Protein 3VP9 (pdb70)

Secondary structure (DSSP, 8-state):
--TTTTTTTTHHHHHHHHHHHHHHHHHHHHHHHHHHHHHHHHHHHHHHHHHHHHHHHHHHHHHHHHHHT-/--TTTSHHHHTTTHHHHHHHHHHHHHHHHHHHHHHHHHHHHHHHHHHHHHHHHHHHHHHHHHHHHHHHHHHHHHTT-

CATH classification: 1.20.5.340

InterPro domains:
  IPR001680 WD40 repeat [PF00400] (341-370)
  IPR001680 WD40 repeat [PF00400] (443-471)
  IPR001680 WD40 repeat [PF00400] (476-513)
  IPR001680 WD40 repeat [PF00400] (518-555)
  IPR001680 WD40 repeat [PF00400] (573-604)
  IPR001680 WD40 repeat [PF00400] (620-658)
  IPR001680 WD40 repeat [PF00400] (662-705)
  IPR001680 WD40 repeat [PS50082] (446-480)
  IPR001680 WD40 repeat [PS50082] (481-522)
  IPR001680 WD40 repeat [PS50082] (522-564)
  IPR001680 WD40 repeat [PS50082] (572-613)
  IPR001680 WD40 repeat [PS50082] (626-667)
  IPR001680 WD40 repeat [SM00320] (334-371)
  IPR001680 WD40 repeat [SM00320] (430-471)
  IPR001680 WD40 repeat [SM00320] (474-513)
  IPR001680 WD40 repeat [SM00320] (516-555)
  IPR001680 WD40 repeat [SM00320] (558-604)
  IPR001680 WD40 repeat [SM00320] (619-658)
  IPR001680 WD40 repeat [SM00320] (661-706)
  IPR013890 Transcriptional repressor Tup1, N-terminal [PF08581] (11-88)

Sequence (147 aa):
DAIRQEFLQVSQEANTYRLQNQKDYDFKMNQQLAEMQQIRNTVYERELTHRKMKDAYEEEIKHLKLGLEQELLDAIRQEFLQVSQEANTYRLQNQKDYDFKMNQQLAEMQQIRNTVYERELTHRKMKDAYEEEIKHLKLGLEQRDHQ

Radius of gyration: 31.97 Å; Cα contacts (8 Å, |Δi|>4): 49; chains: 2; bounding box: 88×30×73 Å

GO terms:
  GO:0080025 phosphatidylinositol-3,5-bisphosphate binding (F, IDA)
  GO:0005634 nucleus (C, IDA)
  GO:0003714 transcription corepressor activity (F, IDA)
  GO:0036033 mediator complex binding (F, IDA)
  GO:0042393 histone binding (F, IDA)
  GO:0042826 histone deacetylase binding (F, IDA)
  GO:0003714 transcription corepressor activity (F, IMP)
  GO:0042304 regulation of fatty acid biosynthetic process (P, IMP)
  GO:0045944 positive regulation of transcription by RNA polymerase II (P, IMP)
  GO:2000879 negative regulation of dipeptide transport (P, IMP)
  GO:0006357 regulation of transcription by RNA polymerase II (P, IMP)
  GO:0006974 DNA damage response (P, IMP)
  GO:0000122 negative regulation of transcription by RNA polymerase II (P, IMP)
  GO:0000278 mitotic cell cycle (P, IMP)
  GO:0036033 mediator complex binding (F, IPI)
  GO:0042826 histone deacetylase binding (F, IPI)
  GO:0017053 transcription repressor complex (C, IPI)
  GO:0005515 protein binding (F, IPI)
  GO:0045892 negative regulation of DNA-templated transcription (P, IDA)
  GO:0006972 hyperosmotic response (P, IDA)

Foldseek 3Di:
DCVVPVVVVPVVVVVVCVPVVVVVVVVVVVVVVVVVVVVVVVVVVVVVVVVVVVVVVVVVVVVVVVVVVD/DPVVVVVVVVCCVVVVVVVVVVVVVVVVVVVVVVVVVVVVVVVVVVVVVVVVVVVVVVVVVVVVVVVVVVVVVVVVD

Organism: Saccharomyces cerevisiae (strain ATCC 204508 / S288c) (NCBI:txid559292)

Solvent-accessible surface area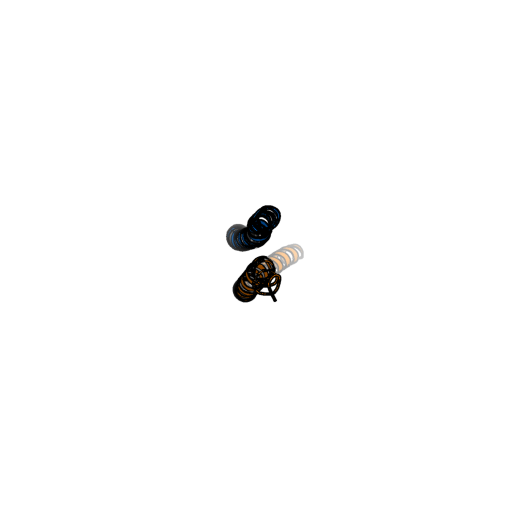: 12149 Å² total; per-residue (Å²): 164,41,95,166,103,92,53,66,120,45,41,94,119,18,83,81,89,102,90,123,27,57,134,76,23,60,128,110,14,92,82,53,81,64,84,18,90,121,75,97,63,71,29,138,111,98,84,124,64,31,153,146,84,79,76,54,35,74,97,59,15,128,110,24,110,96,27,50,130,139,188,121,93,102,59,36,134,126,63,50,81,111,11,68,125,93,23,79,56,52,106,108,118,21,80,156,55,30,75,118,78,43,98,82,19,115,45,72,68,94,119,18,148,84,60,43,143,117,93,24,97,75,34,152,129,73,92,85,62,31,77,65,68,16,94,101,22,93,96,19,44,94,105,110,118,146,177

B-factor: mean 45.77, std 24.9, range [14.38, 98.04]

Structure (mmCIF, N/CA/C/O backbone):
data_3VP9
#
_entry.id   3VP9
#
_cell.length_a   56.102
_cell.length_b   41.461
_cell.length_c   103.889
_cell.angle_alpha   90.00
_cell.angle_beta   95.35
_cell.angle_gamma   90.00
#
_symmetry.space_group_name_H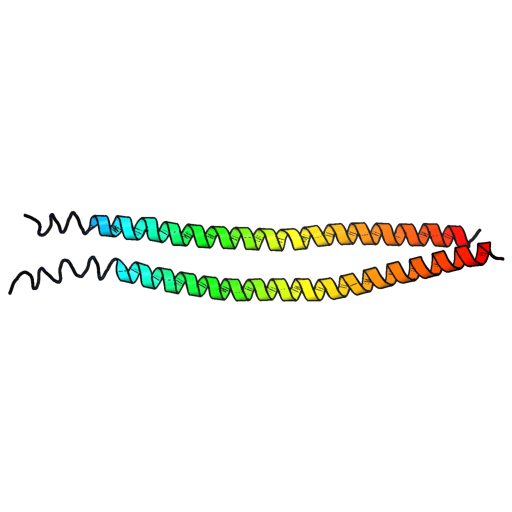-M   'C 1 2 1'
#
loop_
_entity.id
_entity.type
_entity.pdb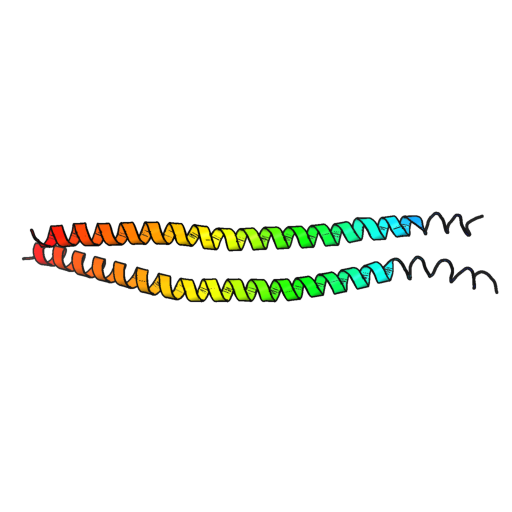x_description
1 polymer 'General transcriptional corepressor TUP1'
2 non-polymer '1,4-DIETHYLENE DIOXIDE'
3 water water
#
loop_
_atom_site.group_PDB
_atom_site.id
_atom_site.type_symbol
_atom_site.label_atom_id
_atom_site.label_alt_id
_atom_site.label_comp_id
_atom_site.label_asym_id
_atom_site.label_entity_id
_atom_site.label_seq_id
_atom_site.pdbx_PDB_ins_code
_atom_site.Cartn_x
_atom_site.Cartn_y
_atom_site.Cartn_z
_atom_site.occupancy
_atom_site.B_iso_or_equiv
_atom_site.auth_seq_id
_atom_site.auth_comp_id
_atom_site.auth_asym_id
_atom_site.auth_atom_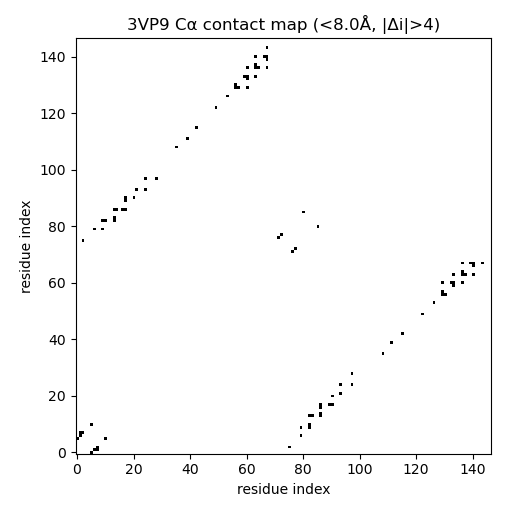id
_atom_site.pdbx_PDB_model_num
ATOM 1 N N . ASP A 1 17 ? -28.626 47.547 53.755 1.00 91.24 17 ASP A N 1
ATOM 2 C CA . ASP A 1 17 ? -27.265 48.047 53.952 1.00 92.72 17 ASP A CA 1
ATOM 3 C C . ASP A 1 17 ? -26.199 46.993 53.645 1.00 94.43 17 ASP A C 1
ATOM 4 O O . ASP A 1 17 ? -25.386 46.639 54.498 1.00 96.15 17 ASP A O 1
ATOM 9 N N . ALA A 1 18 ? -26.219 46.515 52.405 1.00 94.40 18 ALA A N 1
ATOM 10 C CA . ALA A 1 18 ? -25.273 45.535 51.881 1.00 92.39 18 ALA A CA 1
ATOM 11 C C . ALA A 1 18 ? -25.817 45.126 50.530 1.00 93.01 18 ALA A C 1
ATOM 12 O O . ALA A 1 18 ? -25.205 44.355 49.788 1.00 91.52 18 ALA A O 1
ATOM 14 N N . ILE A 1 19 ? -26.983 45.679 50.223 1.00 93.16 19 ILE A N 1
ATOM 15 C CA . ILE A 1 19 ? -27.787 45.250 49.087 1.00 93.15 19 ILE A CA 1
ATOM 16 C C . ILE A 1 19 ? -27.639 46.137 47.843 1.00 93.24 19 ILE A C 1
ATOM 17 O O . ILE A 1 19 ? -28.094 45.776 46.761 1.00 91.79 19 ILE A O 1
ATOM 22 N N . ARG A 1 20 ? -27.018 47.302 48.006 1.00 94.08 20 ARG A N 1
ATOM 23 C CA . ARG A 1 20 ? -26.456 48.053 46.883 1.00 94.57 20 ARG A CA 1
ATOM 24 C C . ARG A 1 20 ? -25.085 48.465 47.386 1.00 94.16 20 ARG A C 1
ATOM 25 O O . ARG A 1 20 ? -24.396 49.298 46.787 1.00 94.54 20 ARG A O 1
ATOM 33 N N . GLN A 1 21 ? -24.706 47.840 48.501 1.00 92.90 21 GLN A N 1
ATOM 34 C CA . GLN A 1 21 ? -23.507 48.177 49.258 1.00 93.09 21 GLN A CA 1
ATOM 35 C C . GLN A 1 21 ? -22.486 47.042 49.214 1.00 91.73 21 GLN A C 1
ATOM 36 O O . GLN A 1 21 ? -21.283 47.287 49.120 1.00 91.34 21 GLN A O 1
ATOM 42 N N . GLU A 1 22 ? -22.956 45.801 49.329 1.00 91.17 22 GLU A N 1
ATOM 43 C CA . GLU A 1 22 ? -22.127 44.657 48.959 1.00 89.26 22 GLU A CA 1
ATOM 44 C C . GLU A 1 22 ? -22.525 44.290 47.543 1.00 88.80 22 GLU A C 1
ATOM 45 O O . GLU A 1 22 ? -21.944 43.402 46.919 1.00 88.01 22 GLU A O 1
ATOM 51 N N . PHE A 1 23 ? -23.548 44.986 47.059 1.00 88.42 23 PHE A N 1
ATOM 52 C CA . PHE A 1 23 ? -23.815 45.078 45.638 1.00 88.72 23 PHE A CA 1
ATOM 53 C C . PHE A 1 23 ? -23.038 46.297 45.156 1.00 90.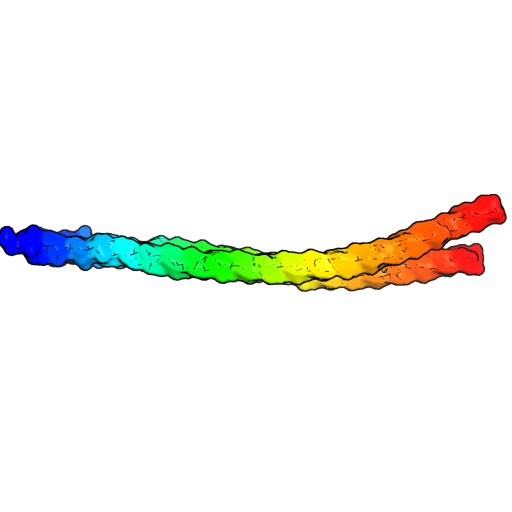56 23 PHE A C 1
ATOM 54 O O . PHE A 1 23 ? -23.200 46.757 44.024 1.00 91.65 23 PHE A O 1
ATOM 62 N N . LEU A 1 24 ? -22.211 46.829 46.052 1.00 90.60 24 LEU A N 1
ATOM 63 C CA . LEU A 1 24 ? -21.203 47.815 45.699 1.00 91.29 24 LEU A CA 1
ATOM 64 C C . LEU A 1 24 ? -19.857 47.104 45.754 1.00 90.27 24 LEU A C 1
ATOM 65 O O . LEU A 1 24 ? -19.060 47.183 44.820 1.00 90.84 24 LEU A O 1
ATOM 70 N N . GLN A 1 25 ? -19.624 46.380 46.846 1.00 90.01 25 GLN A N 1
ATOM 71 C CA . GLN A 1 25 ? -18.409 45.593 46.999 1.00 87.99 25 GLN A CA 1
ATOM 72 C C . GLN A 1 25 ? -18.518 44.280 46.221 1.00 88.56 25 GLN A C 1
ATOM 73 O O . GLN A 1 25 ? -18.093 43.225 46.693 1.00 88.35 25 GLN A O 1
ATOM 79 N N . VAL A 1 26 ? -19.089 44.363 45.021 1.00 87.77 26 VAL A N 1
ATOM 80 C CA . VAL A 1 26 ? -19.219 43.218 44.125 1.00 86.08 26 VAL A CA 1
ATOM 81 C C . VAL A 1 26 ? -19.442 43.689 42.688 1.00 83.34 26 VAL A C 1
ATOM 82 O O . VAL A 1 26 ? -19.050 43.016 41.736 1.00 82.95 26 VAL A O 1
ATOM 86 N N . SER A 1 27 ? -20.070 44.854 42.547 1.00 85.14 27 SER A N 1
ATOM 87 C CA . SER A 1 27 ? -20.321 45.456 41.242 1.00 84.37 27 SER A CA 1
ATOM 88 C C . SER A 1 27 ? -19.055 46.116 40.725 1.00 85.24 27 SER A C 1
ATOM 89 O O . SER A 1 27 ? -18.994 46.575 39.582 1.00 83.64 27 SER A O 1
ATOM 92 N N . GLN A 1 28 ? -18.042 46.162 41.581 1.00 84.93 28 GLN A N 1
ATOM 93 C CA . GLN A 1 28 ? -16.800 46.842 41.254 1.00 85.62 28 GLN A CA 1
ATOM 94 C C . GLN A 1 28 ? -15.621 45.875 41.257 1.00 83.85 28 GLN A C 1
ATOM 95 O O . GLN A 1 28 ? -14.676 46.040 40.479 1.00 83.01 28 GLN A O 1
ATOM 101 N N . GLU A 1 29 ? -15.666 44.863 42.120 1.00 81.66 29 GLU A N 1
ATOM 102 C CA . GLU A 1 29 ? -14.765 43.735 41.944 1.00 82.54 29 GLU A CA 1
ATOM 103 C C . GLU A 1 29 ? -15.116 43.189 40.574 1.00 81.73 29 GLU A C 1
ATOM 104 O O . GLU A 1 29 ? -14.297 42.570 39.898 1.00 78.34 29 GLU A O 1
ATOM 110 N N . ALA A 1 30 ? -16.363 43.440 40.185 1.00 80.60 30 ALA A N 1
ATOM 111 C CA . ALA A 1 30 ? -16.877 43.066 38.880 1.00 79.04 30 ALA A CA 1
ATOM 112 C C . ALA A 1 30 ? -16.062 43.708 37.758 1.00 79.31 30 ALA A C 1
ATOM 113 O O . ALA A 1 30 ? -15.361 43.019 37.021 1.00 75.00 30 ALA A O 1
ATOM 115 N N . ASN A 1 31 ? -16.151 45.028 37.628 1.00 77.83 31 ASN A N 1
ATOM 116 C CA . ASN A 1 31 ? -15.439 45.719 36.556 1.00 78.74 31 ASN A CA 1
ATOM 117 C C . ASN A 1 31 ? -13.918 45.692 36.685 1.00 78.75 31 ASN A C 1
ATOM 118 O O . ASN A 1 31 ? -13.208 45.870 35.694 1.00 78.17 31 ASN A O 1
ATOM 123 N N . THR A 1 32 ? -13.414 45.488 37.898 1.00 77.60 32 THR A N 1
ATOM 124 C CA . THR A 1 32 ? -11.975 45.341 38.089 1.00 77.54 32 THR A CA 1
ATOM 125 C C . THR A 1 32 ? -11.538 44.023 37.462 1.00 77.11 32 THR A C 1
ATOM 126 O O . THR A 1 32 ? -10.390 43.862 37.046 1.00 76.67 32 THR A O 1
ATOM 130 N N . TYR A 1 33 ? -12.479 43.089 37.387 1.00 76.41 33 TYR A N 1
ATOM 131 C CA . TYR A 1 33 ? -12.251 41.803 36.746 1.00 75.22 33 TYR A CA 1
ATOM 132 C C . TYR A 1 33 ? -12.379 41.930 35.229 1.00 74.94 33 TYR A C 1
ATOM 133 O O . TYR A 1 33 ? -11.596 41.339 34.485 1.00 72.04 33 TYR A O 1
ATOM 142 N N . ARG A 1 34 ? -13.361 42.705 34.770 1.00 74.42 34 ARG A N 1
ATOM 143 C CA . ARG A 1 34 ? -13.527 42.946 33.337 1.00 73.96 34 ARG A CA 1
ATOM 144 C C . ARG A 1 34 ? -12.370 43.787 32.808 1.00 74.54 34 ARG A C 1
ATOM 145 O O . ARG A 1 34 ? -12.325 44.131 31.627 1.00 72.98 34 ARG A O 1
ATOM 153 N N . LEU A 1 35 ? -11.436 44.112 33.695 1.00 74.03 35 LEU A N 1
ATOM 154 C CA . LEU A 1 35 ? -10.331 44.995 33.357 1.00 72.72 35 LEU A CA 1
ATOM 155 C C . LEU A 1 35 ? -9.010 44.251 33.227 1.00 71.93 35 LEU A C 1
ATOM 156 O O . LEU A 1 35 ? -8.392 44.257 32.163 1.00 67.53 35 LEU A O 1
ATOM 161 N N . GLN A 1 36 ? -8.573 43.616 34.310 1.00 69.39 36 GLN A N 1
ATOM 162 C CA . GLN A 1 36 ? -7.294 42.913 34.293 1.00 73.00 36 GLN A CA 1
ATOM 163 C C . GLN A 1 36 ? -7.388 41.638 33.458 1.00 70.03 36 GLN A C 1
ATOM 164 O O . GLN A 1 36 ? -6.373 41.027 33.125 1.00 66.27 36 GLN A O 1
ATOM 170 N N . ASN A 1 37 ? -8.615 41.247 33.120 1.00 67.56 37 ASN A N 1
ATOM 171 C CA . ASN A 1 37 ? -8.845 40.123 32.219 1.00 67.91 37 ASN A CA 1
ATOM 172 C C . ASN A 1 37 ? -8.735 40.559 30.760 1.00 64.74 37 ASN A C 1
ATOM 173 O O . ASN A 1 37 ? -8.236 39.819 29.910 1.00 61.70 37 ASN A O 1
ATOM 178 N N . GLN A 1 38 ? -9.220 41.764 30.482 1.00 63.75 38 GLN A N 1
ATOM 179 C CA . GLN A 1 38 ? -9.076 42.375 29.167 1.00 65.80 38 GLN A CA 1
ATOM 180 C C . GLN A 1 38 ? -7.605 42.678 28.889 1.00 64.14 38 GLN A C 1
ATOM 181 O O . GLN A 1 38 ? -7.130 42.526 27.761 1.00 57.95 38 GLN A O 1
ATOM 187 N N . LYS A 1 39 ? -6.886 43.104 29.924 1.00 63.50 39 LYS A N 1
ATOM 188 C CA . LYS A 1 39 ? -5.458 43.359 29.804 1.00 61.72 39 LYS A CA 1
ATOM 189 C C . LYS A 1 39 ? -4.726 42.081 29.436 1.00 60.60 39 LYS A C 1
ATOM 190 O O . LYS A 1 39 ? -3.803 42.094 28.620 1.00 54.89 39 LYS A O 1
ATOM 196 N N . ASP A 1 40 ? -5.142 40.980 30.050 1.00 60.57 40 ASP A N 1
ATOM 197 C CA . ASP A 1 40 ? -4.599 39.674 29.719 1.00 60.57 40 ASP A CA 1
ATOM 198 C C . ASP A 1 40 ? -4.783 39.422 28.231 1.00 56.34 40 ASP A C 1
ATOM 199 O O . ASP A 1 40 ? -3.844 39.037 27.538 1.00 52.80 40 ASP A O 1
ATOM 204 N N . TYR A 1 41 ? -6.000 39.650 27.749 1.00 55.43 41 TYR A N 1
ATOM 205 C CA . TYR A 1 41 ? -6.320 39.463 26.339 1.00 55.77 41 TYR A CA 1
ATOM 206 C C . TYR A 1 41 ? -5.410 40.320 25.465 1.00 52.70 41 TYR A C 1
ATOM 207 O O . TYR A 1 41 ? -4.729 39.811 24.569 1.00 50.97 41 TYR A O 1
ATOM 216 N N . ASP A 1 42 ? -5.402 41.620 25.735 1.00 51.58 42 ASP A N 1
ATOM 217 C CA . ASP A 1 42 ? -4.599 42.562 24.965 1.00 52.44 42 ASP A CA 1
ATOM 218 C C . ASP A 1 42 ? -3.122 42.190 24.967 1.00 54.83 42 ASP A C 1
ATOM 219 O O . ASP A 1 42 ? -2.457 42.258 23.933 1.00 48.59 42 ASP A O 1
ATOM 224 N N . PHE A 1 43 ? -2.609 41.807 26.131 1.00 50.83 43 PHE A N 1
ATOM 225 C CA . PHE A 1 43 ? -1.201 41.463 26.257 1.00 53.71 43 PHE A CA 1
ATOM 226 C C . PHE A 1 43 ? -0.866 40.289 25.344 1.00 49.66 43 PHE A C 1
ATOM 227 O O . PHE A 1 43 ? 0.027 40.376 24.501 1.00 46.44 43 PHE A O 1
ATOM 235 N N . LYS A 1 44 ? -1.592 39.192 25.527 1.00 48.32 44 LYS A N 1
ATOM 236 C CA . LYS A 1 44 ? -1.413 37.990 24.721 1.00 48.78 44 LYS A CA 1
ATOM 237 C C . LYS A 1 44 ? -1.484 38.289 23.228 1.00 45.42 44 LYS A C 1
ATOM 238 O O . LYS A 1 44 ? -0.666 37.801 22.440 1.00 39.36 44 LYS A O 1
ATOM 244 N N . MET A 1 45 ? -2.480 39.081 22.845 1.00 40.78 45 MET A N 1
ATOM 245 C CA . MET A 1 45 ? -2.698 39.423 21.446 1.00 46.54 45 MET A CA 1
ATOM 246 C C . MET A 1 45 ? -1.550 40.241 20.877 1.00 40.95 45 MET A C 1
ATOM 247 O O . MET A 1 45 ? -1.036 39.933 19.801 1.00 35.57 45 MET A O 1
ATOM 252 N N . ASN A 1 46 ? -1.159 41.288 21.596 1.00 39.47 46 ASN A N 1
ATOM 253 C CA . ASN A 1 46 ? -0.084 42.160 21.138 1.00 42.30 46 ASN A CA 1
ATOM 254 C C . ASN A 1 46 ? 1.236 41.424 21.044 1.00 37.51 46 ASN A C 1
ATOM 255 O O . ASN A 1 46 ? 2.025 41.651 20.124 1.00 34.16 46 ASN A O 1
ATOM 260 N N . GLN A 1 47 ? 1.472 40.533 22.000 1.00 38.27 47 GLN A N 1
ATOM 261 C CA . GLN A 1 47 ? 2.689 39.741 22.018 1.00 40.74 47 GLN A CA 1
ATOM 262 C C . GLN A 1 47 ? 2.788 38.909 20.747 1.00 41.23 47 GLN A C 1
ATOM 263 O O . GLN A 1 47 ? 3.793 38.964 20.027 1.00 35.51 47 GLN A O 1
ATOM 269 N N . GLN A 1 48 ? 1.730 38.154 20.466 1.00 33.47 48 GLN A N 1
ATOM 270 C CA . GLN A 1 48 ? 1.695 37.283 19.295 1.00 39.26 48 GLN A CA 1
ATOM 271 C C . GLN A 1 48 ? 1.811 38.055 17.988 1.00 29.79 48 GLN A C 1
ATOM 272 O O . GLN A 1 48 ? 2.443 37.584 17.046 1.00 32.18 48 GLN A O 1
ATOM 278 N N . LEU A 1 49 ? 1.180 39.222 17.930 1.00 26.52 49 LEU A N 1
ATOM 279 C CA . LEU A 1 49 ? 1.204 40.035 16.720 1.00 27.61 49 LEU A CA 1
ATOM 280 C C . LEU A 1 49 ? 2.615 40.522 16.468 1.00 31.54 49 LEU A C 1
ATOM 281 O O . LEU A 1 49 ? 3.107 40.467 15.343 1.00 25.90 49 LEU A O 1
ATOM 286 N N . ALA A 1 50 ? 3.260 41.014 17.521 1.00 30.60 50 ALA A N 1
ATOM 287 C CA . ALA A 1 50 ? 4.629 41.508 17.395 1.00 29.69 50 ALA A CA 1
ATOM 288 C C . ALA A 1 50 ? 5.560 40.366 16.993 1.00 29.36 50 ALA A C 1
ATOM 289 O O . ALA A 1 50 ? 6.451 40.537 16.165 1.00 26.55 50 ALA A O 1
ATOM 291 N N . GLU A 1 51 ? 5.350 39.197 17.584 1.00 27.83 51 GLU A N 1
ATOM 292 C CA . GLU A 1 51 ? 6.188 38.057 17.267 1.00 28.84 51 GLU A CA 1
ATOM 293 C C . GLU A 1 51 ? 6.006 37.668 15.810 1.00 30.31 51 GLU A C 1
ATOM 294 O O . GLU A 1 51 ? 6.976 37.365 15.125 1.00 25.95 51 GLU A O 1
ATOM 300 N N . MET A 1 52 ? 4.767 37.675 15.331 1.00 24.68 52 MET A N 1
ATOM 301 C CA . MET A 1 52 ? 4.534 37.364 13.931 1.00 26.27 52 MET A CA 1
ATOM 302 C C . MET A 1 52 ? 5.219 38.379 13.008 1.00 18.18 52 MET A C 1
ATOM 303 O O . MET A 1 52 ? 5.789 38.004 11.991 1.00 19.20 52 MET A O 1
ATOM 308 N N . GLN A 1 53 ? 5.141 39.662 13.340 1.00 18.99 53 GLN A N 1
ATOM 309 C CA . GLN A 1 53 ? 5.780 40.670 12.497 1.00 20.75 53 GLN A CA 1
ATOM 310 C C . GLN A 1 53 ? 7.287 40.458 12.460 1.00 22.03 53 GLN A C 1
ATOM 311 O O . GLN A 1 53 ? 7.904 40.578 11.408 1.00 16.48 53 GLN A O 1
ATOM 317 N N . GLN A 1 54 ? 7.875 40.151 13.613 1.00 21.18 54 GLN A N 1
ATOM 318 C CA . GLN A 1 54 ? 9.312 39.866 13.666 1.00 26.63 54 GLN A CA 1
ATOM 319 C C . GLN A 1 54 ? 9.680 38.711 12.733 1.00 24.41 54 GLN A C 1
ATOM 320 O O . GLN A 1 54 ? 10.668 38.782 12.022 1.00 22.76 54 GLN A O 1
ATOM 326 N N . ILE A 1 55 ? 8.882 37.640 12.727 1.00 21.05 55 ILE A N 1
ATOM 327 C CA . ILE A 1 55 ? 9.174 36.511 11.849 1.00 25.96 55 ILE A CA 1
ATOM 328 C C . ILE A 1 55 ? 9.156 36.931 10.377 1.00 20.62 55 ILE A C 1
ATOM 329 O O . ILE A 1 55 ? 10.052 36.566 9.597 1.00 18.60 55 ILE A O 1
ATOM 334 N N . ARG A 1 56 ? 8.149 37.711 9.998 1.00 18.05 56 ARG A N 1
ATOM 335 C CA . ARG A 1 56 ? 8.045 38.180 8.624 1.00 17.50 56 ARG A CA 1
ATOM 336 C C . ARG A 1 56 ? 9.239 39.085 8.272 1.00 17.89 56 ARG A C 1
ATOM 337 O O . ARG A 1 56 ? 9.797 39.006 7.162 1.00 17.96 56 ARG A O 1
ATOM 345 N N . ASN A 1 57 ? 9.610 39.963 9.198 1.00 18.23 57 ASN A N 1
ATOM 346 C CA . ASN A 1 57 ? 10.763 40.842 8.998 1.00 19.49 57 ASN A CA 1
ATOM 347 C C . ASN A 1 57 ? 12.032 40.051 8.661 1.00 20.12 57 ASN A C 1
ATOM 348 O O . ASN A 1 57 ? 12.812 40.437 7.800 1.00 16.75 57 ASN A O 1
ATOM 353 N N . THR A 1 58 ? 12.225 38.956 9.375 1.00 16.90 58 THR A N 1
ATOM 354 C CA . THR A 1 58 ? 13.389 38.082 9.176 1.00 18.91 58 THR A CA 1
ATOM 355 C C . THR A 1 58 ? 13.379 37.464 7.783 1.00 20.07 58 THR A C 1
ATOM 356 O O . THR A 1 58 ? 14.415 37.310 7.165 1.00 18.94 58 THR A O 1
ATOM 360 N N . VAL A 1 59 ? 12.200 37.153 7.267 1.00 18.48 59 VAL A N 1
ATOM 361 C CA . VAL A 1 59 ? 12.105 36.650 5.903 1.00 18.91 59 VAL A CA 1
ATOM 362 C C . VAL A 1 59 ? 12.635 37.673 4.891 1.00 17.98 59 VAL A C 1
ATOM 363 O O . VAL A 1 59 ? 13.439 37.326 4.031 1.00 18.43 59 VAL A O 1
ATOM 367 N N . TYR A 1 60 ? 12.214 38.932 4.996 1.00 19.38 60 TYR A N 1
ATOM 368 C CA . TYR A 1 60 ? 12.753 39.981 4.126 1.00 16.01 60 TYR A CA 1
ATOM 369 C C . TYR A 1 60 ? 14.256 40.160 4.254 1.00 17.94 60 TYR A C 1
ATOM 370 O O . TYR A 1 60 ? 14.972 40.331 3.256 1.00 18.53 60 TYR A O 1
ATOM 379 N N . GLU A 1 61 ? 14.733 40.152 5.491 1.00 16.58 61 GLU A N 1
ATOM 380 C CA . GLU A 1 61 ? 16.159 40.338 5.751 1.00 16.82 61 GLU A CA 1
ATOM 381 C C . GLU A 1 61 ? 16.941 39.206 5.119 1.00 19.53 61 GLU A C 1
ATOM 382 O O . GLU A 1 61 ? 17.972 39.412 4.484 1.00 16.00 61 GLU A O 1
ATOM 388 N N . ARG A 1 62 ? 16.396 38.007 5.242 1.00 15.52 62 ARG A N 1
ATOM 389 C CA . ARG A 1 62 ? 17.054 36.839 4.732 1.00 17.01 62 ARG A CA 1
ATOM 390 C C . ARG A 1 62 ? 17.143 36.911 3.216 1.00 18.43 62 ARG A C 1
ATOM 391 O O . ARG A 1 62 ? 18.129 36.482 2.630 1.00 16.67 62 ARG A O 1
ATOM 399 N N . GLU A 1 63 ? 16.154 37.512 2.572 1.00 18.05 63 GLU A N 1
ATOM 400 C CA . GLU A 1 63 ? 16.239 37.673 1.115 1.00 16.49 63 GLU A CA 1
ATOM 401 C C . GLU A 1 63 ? 17.405 38.574 0.691 1.00 19.69 63 GLU A C 1
ATOM 402 O O . GLU A 1 63 ? 18.039 38.315 -0.335 1.00 18.41 63 GLU A O 1
ATOM 408 N N . LEU A 1 64 ? 17.674 39.622 1.463 1.00 16.73 64 LEU A N 1
ATOM 409 C CA . LEU A 1 64 ? 18.812 40.502 1.166 1.00 18.30 64 LEU A CA 1
ATOM 410 C C . LEU A 1 64 ? 20.113 39.730 1.301 1.00 19.37 64 LEU A C 1
ATOM 411 O O . LEU A 1 64 ? 20.954 39.756 0.404 1.00 19.76 64 LEU A O 1
ATOM 416 N N . THR A 1 65 ? 20.279 39.048 2.423 1.00 16.66 65 THR A N 1
ATOM 417 C CA . THR A 1 65 ? 21.420 38.138 2.589 1.00 14.40 65 THR A CA 1
ATOM 418 C C . THR A 1 65 ? 21.630 37.200 1.393 1.00 20.59 65 THR A C 1
ATOM 419 O O . THR A 1 65 ? 22.763 36.963 0.944 1.00 17.89 65 THR A O 1
ATOM 423 N N . HIS A 1 66 ? 20.550 36.617 0.892 1.00 15.28 66 HIS A N 1
ATOM 424 C CA . HIS A 1 66 ? 20.674 35.689 -0.225 1.00 16.49 66 HIS A CA 1
ATOM 425 C C . HIS A 1 66 ? 21.121 36.405 -1.483 1.00 19.63 66 HIS A C 1
ATOM 426 O O . HIS A 1 66 ? 21.836 35.841 -2.306 1.00 18.19 66 HIS A O 1
ATOM 433 N N . ARG A 1 67 ? 20.709 37.657 -1.629 1.00 16.45 67 ARG A N 1
ATOM 434 C CA . ARG A 1 67 ? 21.163 38.457 -2.758 1.00 18.79 67 ARG A CA 1
ATOM 435 C C . ARG A 1 67 ? 22.655 38.707 -2.649 1.00 19.71 67 ARG A C 1
ATOM 436 O O . ARG A 1 67 ? 23.372 38.643 -3.637 1.00 21.24 67 ARG A O 1
ATOM 444 N N . LYS A 1 68 ? 23.113 39.000 -1.436 1.00 16.08 68 LYS A N 1
ATOM 445 C CA . LYS A 1 68 ? 24.530 39.224 -1.201 1.00 19.33 68 LYS A CA 1
ATOM 446 C C . LYS A 1 68 ? 25.306 37.954 -1.519 1.00 19.03 68 LYS A C 1
ATOM 447 O O . LYS A 1 68 ? 26.364 38.033 -2.107 1.00 18.21 68 LYS A O 1
ATOM 453 N N . MET A 1 69 ? 24.762 36.794 -1.148 1.00 20.06 69 MET A N 1
ATOM 454 C CA . MET A 1 69 ? 25.380 35.511 -1.465 1.00 20.45 69 MET A CA 1
ATOM 455 C C . MET A 1 69 ? 25.497 35.312 -2.969 1.00 19.73 69 MET A C 1
ATOM 456 O O . MET A 1 69 ? 26.522 34.882 -3.465 1.00 19.09 69 MET A O 1
ATOM 461 N N . LYS A 1 70 ? 24.414 35.584 -3.684 1.00 20.89 70 LYS A N 1
ATOM 462 C CA . LYS A 1 70 ? 24.386 35.399 -5.126 1.00 18.77 70 LYS A CA 1
ATOM 463 C C . LYS A 1 70 ? 25.494 36.207 -5.791 1.00 18.24 70 LYS A C 1
ATOM 464 O O . LYS A 1 70 ? 26.244 35.689 -6.637 1.00 21.06 70 LYS A O 1
ATOM 470 N N . ASP A 1 71 ? 25.622 37.468 -5.379 1.00 20.33 71 ASP A N 1
ATOM 471 C CA . ASP A 1 71 ? 26.670 38.351 -5.870 1.00 21.61 71 ASP A CA 1
ATOM 472 C C . ASP A 1 71 ? 28.027 37.693 -5.678 1.00 20.03 71 ASP A C 1
ATOM 473 O O . ASP A 1 71 ? 28.832 37.631 -6.600 1.00 18.81 71 ASP A O 1
ATOM 478 N N . ALA A 1 72 ? 28.268 37.195 -4.469 1.00 17.70 72 ALA A N 1
ATOM 479 C CA . ALA A 1 72 ? 29.566 36.608 -4.134 1.00 17.34 72 ALA A CA 1
ATOM 480 C C . ALA A 1 72 ? 29.847 35.344 -4.940 1.00 19.04 72 ALA A C 1
ATOM 481 O O . ALA A 1 72 ? 30.977 35.107 -5.388 1.00 20.06 72 ALA A O 1
ATOM 483 N N . TYR A 1 73 ? 28.814 34.530 -5.142 1.00 15.99 73 TYR A N 1
ATOM 484 C CA . TYR A 1 73 ? 28.977 33.286 -5.883 1.00 17.82 73 TYR A CA 1
ATOM 485 C C . TYR A 1 73 ? 29.332 33.621 -7.316 1.00 19.71 73 TYR A C 1
ATOM 486 O O . TYR A 1 73 ? 30.156 32.949 -7.926 1.00 18.01 73 TYR A O 1
ATOM 495 N N . GLU A 1 74 ? 28.671 34.632 -7.866 1.00 16.35 74 GLU A N 1
ATOM 496 C CA . GLU A 1 74 ? 28.947 35.053 -9.237 1.00 17.77 74 GLU A CA 1
ATOM 497 C C . GLU A 1 74 ? 30.368 35.616 -9.371 1.00 21.23 74 GLU A C 1
ATOM 498 O O . GLU A 1 74 ? 31.057 35.344 -10.352 1.00 21.06 74 GLU A O 1
ATOM 504 N N . GLU A 1 75 ? 30.802 36.394 -8.388 1.00 16.97 75 GLU A N 1
ATOM 505 C CA . GLU A 1 75 ? 32.189 36.878 -8.375 1.00 17.25 75 GLU A CA 1
ATOM 506 C C . GLU A 1 75 ? 33.170 35.713 -8.342 1.00 20.24 75 GLU A C 1
ATOM 507 O O . GLU A 1 75 ? 34.140 35.688 -9.103 1.00 21.41 75 GLU A O 1
ATOM 513 N N . GLU A 1 76 ? 32.928 34.758 -7.455 1.00 17.72 76 GLU A N 1
ATOM 514 C CA . GLU A 1 76 ? 33.796 33.586 -7.315 1.00 19.24 76 GLU A CA 1
ATOM 515 C C . GLU A 1 76 ? 33.928 32.784 -8.617 1.00 22.88 76 GLU A C 1
ATOM 516 O O . GLU A 1 76 ? 35.033 32.384 -9.006 1.00 17.97 76 GLU A O 1
ATOM 522 N N . ILE A 1 77 ? 32.811 32.535 -9.293 1.00 18.55 77 ILE A N 1
ATOM 523 C CA . ILE A 1 77 ? 32.872 31.808 -10.558 1.00 20.07 77 ILE A CA 1
ATOM 524 C C . ILE A 1 77 ? 33.762 32.586 -11.560 1.00 21.21 77 ILE A C 1
ATOM 525 O O . ILE A 1 77 ? 34.623 32.011 -12.233 1.00 21.02 77 ILE A O 1
ATOM 530 N N . LYS A 1 78 ? 33.576 33.896 -11.630 1.00 21.90 78 LYS A N 1
ATOM 531 C CA . LYS A 1 78 ? 34.448 34.730 -12.471 1.00 23.02 78 LYS A CA 1
ATOM 532 C C . LYS A 1 78 ? 35.943 34.606 -12.171 1.00 23.92 78 LYS A C 1
ATOM 533 O O . LYS A 1 78 ? 36.750 34.508 -13.095 1.00 26.46 78 LYS A O 1
ATOM 539 N N . HIS A 1 79 ? 36.314 34.610 -10.892 1.00 21.70 79 HIS A N 1
ATOM 540 C CA . HIS A 1 79 ? 37.724 34.468 -10.501 1.00 21.07 79 HIS A CA 1
ATOM 541 C C . HIS A 1 79 ? 38.266 33.104 -10.884 1.00 23.91 79 HIS A C 1
ATOM 542 O O . HIS A 1 79 ? 39.397 32.993 -11.311 1.00 23.20 79 HIS A O 1
ATOM 549 N N . LEU A 1 80 ? 37.459 32.058 -10.710 1.00 20.35 80 LEU A N 1
ATOM 550 C CA . LEU A 1 80 ? 37.917 30.711 -10.998 1.00 21.48 80 LEU A CA 1
ATOM 551 C C . LEU A 1 80 ? 38.059 30.489 -12.503 1.00 22.78 80 LEU A C 1
ATOM 552 O O . LEU A 1 80 ? 39.025 29.858 -12.959 1.00 23.75 80 LEU A O 1
ATOM 557 N N . LYS A 1 81 ? 37.106 31.017 -13.266 1.00 22.65 81 LYS A N 1
ATOM 558 C CA . LYS A 1 81 ? 37.179 30.928 -14.716 1.00 25.49 81 LYS A CA 1
ATOM 559 C C . LYS A 1 81 ? 38.466 31.591 -15.198 1.00 30.69 81 LYS A C 1
ATOM 560 O O . LYS A 1 81 ? 39.147 31.064 -16.071 1.00 28.82 81 LYS A O 1
ATOM 566 N N . LEU A 1 82 ? 38.776 32.757 -14.638 1.00 26.42 82 LEU A N 1
ATOM 567 C CA . LEU A 1 82 ? 40.023 33.454 -14.967 1.00 26.06 82 LEU A CA 1
ATOM 568 C C . LEU A 1 82 ? 41.220 32.561 -14.718 1.00 34.60 82 LEU A C 1
ATOM 569 O O . LEU A 1 82 ? 42.100 32.426 -15.574 1.00 31.74 82 LEU A O 1
ATOM 574 N N . GLY A 1 83 ? 41.251 31.959 -13.534 1.00 29.09 83 GLY A N 1
ATOM 575 C CA . GLY A 1 83 ? 42.297 31.026 -13.173 1.00 30.44 83 GLY A CA 1
ATOM 576 C C . GLY A 1 83 ? 42.489 29.943 -14.213 1.00 36.28 83 GLY A C 1
ATOM 577 O O . GLY A 1 83 ? 43.620 29.555 -14.509 1.00 31.91 83 GLY A O 1
ATOM 578 N N . LEU A 1 84 ? 41.391 29.449 -14.774 1.00 30.24 84 LEU A N 1
ATOM 579 C CA . LEU A 1 84 ? 41.474 28.380 -15.763 1.00 25.96 84 LEU A CA 1
ATOM 580 C C . LEU A 1 84 ? 41.963 28.880 -17.126 1.00 39.27 84 LEU A C 1
ATOM 581 O O . LEU A 1 84 ? 42.548 28.120 -17.904 1.00 40.65 84 LEU A O 1
ATOM 586 N N . GLU A 1 85 ? 41.724 30.154 -17.414 1.00 34.49 85 GLU A N 1
ATOM 587 C CA . GLU A 1 85 ? 42.213 30.750 -18.652 1.00 38.79 85 GLU A CA 1
ATOM 588 C C . GLU A 1 85 ? 43.731 30.945 -18.634 1.00 41.48 85 GLU A C 1
ATOM 589 O O . GLU A 1 85 ? 44.296 31.450 -19.601 1.00 39.76 85 GLU A O 1
ATOM 595 N N . GLN A 1 86 ? 44.386 30.556 -17.543 1.00 43.71 86 GLN A N 1
ATOM 596 C CA . GLN A 1 86 ? 45.828 30.743 -17.416 1.00 43.40 86 GLN A CA 1
ATOM 597 C C . GLN A 1 86 ? 46.404 29.947 -16.261 1.00 48.23 86 GLN A C 1
ATOM 598 O O . GLN A 1 86 ? 47.427 30.335 -15.693 1.00 51.67 86 GLN A O 1
ATOM 604 N N . GLU B 1 14 ? -38.363 34.837 49.731 1.00 88.25 14 GLU B N 1
ATOM 605 C CA . GLU B 1 14 ? -39.234 35.542 48.800 1.00 87.03 14 GLU B CA 1
ATOM 606 C C . GLU B 1 14 ? -38.519 36.740 48.177 1.00 90.45 14 GLU B C 1
ATOM 607 O O . GLU B 1 14 ? -38.869 37.183 47.081 1.00 90.61 14 GLU B O 1
ATOM 613 N N . LEU B 1 15 ? -37.509 37.258 48.876 1.00 90.45 15 LEU B N 1
ATOM 614 C CA . LEU B 1 15 ? -36.872 38.521 48.491 1.00 87.88 15 LEU B CA 1
ATOM 615 C C . LEU B 1 15 ? -35.413 38.431 48.062 1.00 90.28 15 LEU B C 1
ATOM 616 O O . LEU B 1 15 ? -35.051 38.965 47.015 1.00 91.58 15 LEU B O 1
ATOM 621 N N . LEU B 1 16 ? -34.565 37.809 48.879 1.00 90.50 16 LEU B N 1
ATOM 622 C CA . LEU B 1 16 ? -33.202 37.504 48.440 1.00 89.22 16 LEU B CA 1
ATOM 623 C C . LEU B 1 16 ? -33.370 36.453 47.370 1.00 90.02 16 LEU B C 1
ATOM 624 O O . LEU B 1 16 ? -32.739 35.389 47.399 1.00 91.12 16 LEU B O 1
ATOM 629 N N . ASP B 1 17 ? -34.228 36.779 46.414 1.00 89.83 17 ASP B N 1
ATOM 630 C CA . ASP B 1 17 ? -34.832 35.813 45.524 1.00 91.79 17 ASP B CA 1
ATOM 631 C C . ASP B 1 17 ? -35.429 36.663 44.428 1.00 91.51 17 ASP B C 1
ATOM 632 O O . ASP B 1 17 ? -36.136 36.193 43.528 1.00 93.92 17 ASP B O 1
ATOM 637 N N . ALA B 1 18 ? -35.187 37.954 44.585 1.00 88.54 18 ALA B N 1
ATOM 638 C CA . ALA B 1 18 ? -35.175 38.905 43.502 1.00 89.49 18 ALA B CA 1
ATOM 639 C C . ALA B 1 18 ? -33.797 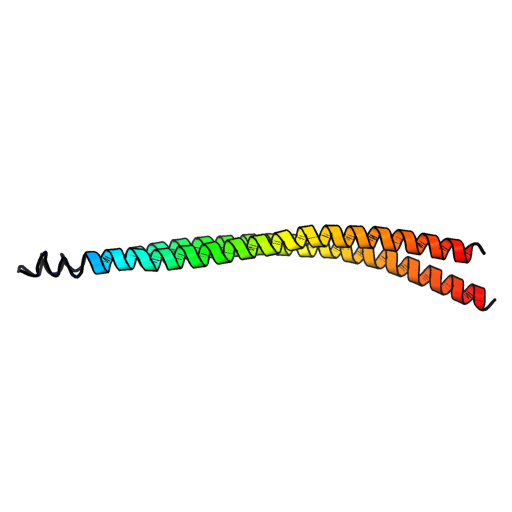39.494 43.700 1.00 89.40 18 ALA B C 1
ATOM 640 O O . ALA B 1 18 ? -33.136 39.934 42.760 1.00 87.04 18 ALA B O 1
ATOM 642 N N . ILE B 1 19 ? -33.369 39.456 44.960 1.00 87.96 19 ILE B N 1
ATOM 643 C CA . ILE B 1 19 ? -32.088 39.996 45.395 1.00 89.34 19 ILE B CA 1
ATOM 644 C C . ILE B 1 19 ? -30.928 39.017 45.203 1.00 88.52 19 ILE B C 1
ATOM 645 O O . ILE B 1 19 ? -29.803 39.438 44.956 1.00 85.76 19 ILE B O 1
ATOM 650 N N . ARG B 1 20 ? -31.184 37.718 45.328 1.00 88.13 20 ARG B N 1
ATOM 651 C CA . ARG B 1 20 ? -30.142 36.730 45.057 1.00 87.20 20 ARG B CA 1
ATOM 652 C C . ARG B 1 20 ? -29.830 36.792 43.577 1.00 87.34 20 ARG B C 1
ATOM 653 O O . ARG B 1 20 ? -28.672 36.721 43.162 1.00 85.27 20 ARG B O 1
ATOM 661 N N . GLN B 1 21 ? -30.888 36.925 42.786 1.00 87.38 21 GLN B N 1
ATOM 662 C CA . GLN B 1 21 ? -30.743 37.112 41.352 1.00 87.90 21 GLN B CA 1
ATOM 663 C C . GLN B 1 21 ? -30.611 38.604 41.033 1.00 89.27 21 GLN B C 1
ATOM 664 O O . GLN B 1 21 ? -31.009 39.070 39.961 1.00 92.13 21 GLN B O 1
ATOM 670 N N . GLU B 1 22 ? -30.075 39.349 41.998 1.00 88.39 22 GLU B N 1
ATOM 671 C CA . GLU B 1 22 ? -29.460 40.639 41.737 1.00 86.51 22 GLU B CA 1
ATOM 672 C C . GLU B 1 22 ? -27.981 40.317 41.616 1.00 85.63 22 GLU B C 1
ATOM 673 O O . GLU B 1 22 ? -27.365 40.493 40.567 1.00 86.77 22 GLU B O 1
ATOM 679 N N . PHE B 1 23 ? -27.440 39.803 42.714 1.00 83.17 23 PHE B N 1
ATOM 680 C CA . PHE B 1 23 ? -26.046 39.414 42.831 1.00 85.16 23 PHE B CA 1
ATOM 681 C C . PHE B 1 23 ? -25.620 38.385 41.791 1.00 86.39 23 PHE B C 1
ATOM 682 O O . PHE B 1 23 ? -24.452 38.336 41.405 1.00 83.89 23 PHE B O 1
ATOM 690 N N . LEU B 1 24 ? -26.550 37.553 41.336 1.00 85.31 24 LEU B N 1
ATOM 691 C CA . LEU B 1 24 ? -26.191 36.582 40.301 1.00 84.58 24 LEU B CA 1
ATOM 692 C C . LEU B 1 24 ? -26.496 37.057 38.883 1.00 84.63 24 LEU B C 1
ATOM 693 O O . LEU B 1 24 ? -26.743 36.258 37.979 1.00 87.88 24 LEU B O 1
ATOM 698 N N . GLN B 1 25 ? -26.502 38.376 38.716 1.00 83.74 25 GLN B N 1
ATOM 699 C CA . GLN B 1 25 ? -26.149 38.990 37.444 1.00 84.12 25 GLN B CA 1
ATOM 700 C C . GLN B 1 25 ? -25.117 40.075 37.699 1.00 84.93 25 GLN B C 1
ATOM 701 O O . GLN B 1 25 ? -25.272 41.219 37.256 1.00 86.55 25 GLN B O 1
ATOM 707 N N . VAL B 1 26 ? -24.103 39.725 38.480 1.00 84.49 26 VAL B N 1
ATOM 708 C CA . VAL B 1 26 ? -22.838 40.423 38.443 1.00 85.68 26 VAL B CA 1
ATOM 709 C C . VAL B 1 26 ? -21.829 39.343 38.107 1.00 82.64 26 VAL B C 1
ATOM 710 O O . VAL B 1 26 ? -21.017 39.492 37.202 1.00 82.07 26 VAL B O 1
ATOM 714 N N . SER B 1 27 ? -21.923 38.228 38.825 1.00 81.24 27 SER B N 1
ATOM 715 C CA . SER B 1 27 ? -21.034 37.091 38.612 1.00 82.59 27 SER B CA 1
ATOM 716 C C . SER B 1 27 ? -21.465 36.228 37.430 1.00 82.39 27 SER B C 1
ATOM 717 O O . SER B 1 27 ? -20.644 35.528 36.839 1.00 83.43 27 SER B O 1
ATOM 720 N N . GLN B 1 28 ? -22.750 36.271 37.089 1.00 82.00 28 GLN B N 1
ATOM 721 C CA . GLN B 1 28 ? -23.217 35.635 35.863 1.00 82.22 28 GLN B CA 1
ATOM 722 C C . GLN B 1 28 ? -23.103 36.676 34.757 1.00 84.69 28 GLN B C 1
ATOM 723 O O . GLN B 1 28 ? -23.637 36.512 33.659 1.00 84.17 28 GLN B O 1
ATOM 729 N N . GLU B 1 29 ? -22.386 37.752 35.074 1.00 83.78 29 GLU B N 1
ATOM 730 C CA . GLU B 1 29 ? -22.108 38.824 34.133 1.00 81.67 29 GLU B CA 1
ATOM 731 C C . GLU B 1 29 ? -20.598 38.897 33.921 1.00 79.83 29 GLU B C 1
ATOM 732 O O . GLU B 1 29 ? -20.123 39.027 32.796 1.00 78.36 29 GLU B O 1
ATOM 738 N N . ALA B 1 30 ? -19.847 38.802 35.013 1.00 77.92 30 ALA B N 1
ATOM 739 C CA . ALA B 1 30 ? -18.392 38.831 34.950 1.00 75.56 30 ALA B CA 1
ATOM 740 C C . ALA B 1 30 ? -17.879 37.616 34.188 1.00 75.73 30 ALA B C 1
ATOM 741 O O . ALA B 1 30 ? -16.844 37.674 33.523 1.00 74.99 30 ALA B O 1
ATOM 743 N N . ASN B 1 31 ? -18.622 36.518 34.285 1.00 76.30 31 ASN B N 1
ATOM 744 C CA . ASN B 1 31 ? -18.185 35.236 33.749 1.00 74.65 31 ASN B CA 1
ATOM 745 C C . ASN B 1 31 ? -18.361 35.090 32.241 1.00 73.39 31 ASN B C 1
ATOM 746 O O . ASN B 1 31 ? -17.661 34.299 31.604 1.00 71.51 31 ASN B O 1
ATOM 751 N N . THR B 1 32 ? -19.299 35.838 31.669 1.00 71.45 32 THR B N 1
ATOM 752 C CA . THR B 1 32 ? -19.555 35.735 30.237 1.00 71.12 32 THR B CA 1
ATOM 753 C C . THR B 1 32 ? -18.722 36.737 29.447 1.00 70.16 32 THR B C 1
ATOM 754 O O . THR B 1 32 ? -18.595 36.622 28.229 1.00 64.60 32 THR B O 1
ATOM 758 N N . TYR B 1 33 ? -18.166 37.729 30.136 1.00 69.29 33 TYR B N 1
ATOM 759 C CA . TYR B 1 33 ? -17.181 38.599 29.515 1.00 69.71 33 TYR B CA 1
ATOM 760 C C . TYR B 1 33 ? -15.945 37.743 29.305 1.00 66.46 33 TYR B C 1
ATOM 761 O O . TYR B 1 33 ? -15.233 37.879 28.309 1.00 62.34 33 TYR B O 1
ATOM 770 N N . ARG B 1 34 ? -15.711 36.850 30.262 1.00 66.29 34 ARG B N 1
ATOM 771 C CA . ARG B 1 34 ? -14.627 35.887 30.188 1.00 67.62 34 ARG B CA 1
ATOM 772 C C . ARG B 1 34 ? -14.799 35.002 28.961 1.00 66.16 34 ARG B C 1
ATOM 773 O O . ARG B 1 34 ? -13.927 34.946 28.093 1.00 62.32 34 ARG B O 1
ATOM 781 N N . LEU B 1 35 ? -15.935 34.315 28.897 1.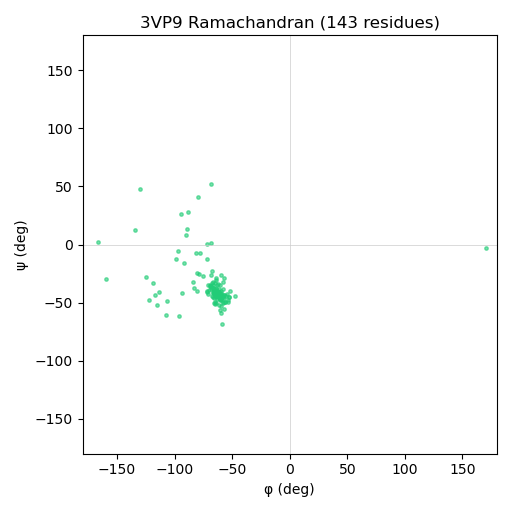00 60.60 35 LEU B N 1
ATOM 782 C CA . LEU B 1 35 ? -16.233 33.410 27.791 1.00 60.80 35 LEU B CA 1
ATOM 783 C C . LEU B 1 35 ? -16.211 34.092 26.421 1.00 60.46 35 LEU B C 1
ATOM 784 O O . LEU B 1 35 ? -15.751 33.506 25.444 1.00 59.14 35 LEU B O 1
ATOM 789 N N . GLN B 1 36 ? -16.709 35.322 26.342 1.00 59.86 36 GLN B N 1
ATOM 790 C CA . GLN B 1 36 ? -16.705 36.042 25.071 1.00 60.75 36 GLN B CA 1
ATOM 791 C C . GLN B 1 36 ? -15.294 36.461 24.677 1.00 58.33 36 GLN B C 1
ATOM 792 O O . GLN B 1 36 ? -14.952 36.490 23.496 1.00 51.60 36 GLN B O 1
ATOM 798 N N . ASN B 1 37 ? -14.483 36.794 25.673 1.00 56.74 37 ASN B N 1
ATOM 799 C CA . ASN B 1 37 ? -13.087 37.125 25.437 1.00 55.06 37 ASN B CA 1
ATOM 800 C C . ASN B 1 37 ? -12.290 35.889 25.029 1.00 51.46 37 ASN B C 1
ATOM 801 O O . ASN B 1 37 ? -11.423 35.955 24.160 1.00 40.27 37 ASN B O 1
ATOM 806 N N . GLN B 1 38 ? -12.591 34.761 25.662 1.00 48.93 38 GLN B N 1
ATOM 807 C CA . GLN B 1 38 ? -11.912 33.507 25.350 1.00 51.65 38 GLN B CA 1
ATOM 808 C C . GLN B 1 38 ? -12.293 33.007 23.961 1.00 50.94 38 GLN B C 1
ATOM 809 O O . GLN B 1 38 ? -11.455 32.475 23.233 1.00 45.33 38 GLN B O 1
ATOM 815 N N . LYS B 1 39 ? -13.559 33.178 23.594 1.00 46.32 39 LYS B N 1
ATOM 816 C CA . LYS B 1 39 ? -14.011 32.759 22.275 1.00 52.31 39 LYS B CA 1
ATOM 817 C C . LYS B 1 39 ? -13.444 33.680 21.200 1.00 45.17 39 LYS B C 1
ATOM 818 O O . LYS B 1 39 ? -13.008 33.220 20.147 1.00 46.00 39 LYS B O 1
ATOM 824 N N . ASP B 1 40 ? -13.455 34.981 21.472 1.00 45.63 40 ASP B N 1
ATOM 825 C CA . ASP B 1 40 ? -12.850 35.960 20.570 1.00 46.34 40 ASP B CA 1
ATOM 826 C C . ASP B 1 40 ? -11.344 35.732 20.417 1.00 42.82 40 ASP B C 1
ATOM 827 O O . ASP B 1 40 ? -10.802 35.847 19.319 1.00 38.93 40 ASP B O 1
ATOM 832 N N . TYR B 1 41 ? -10.677 35.416 21.522 1.00 40.35 41 TYR B N 1
ATOM 833 C CA . TYR B 1 41 ? -9.246 35.132 21.501 1.00 42.92 41 TYR B CA 1
ATOM 834 C C . TYR B 1 41 ? -8.948 33.869 20.713 1.00 40.77 41 TYR B C 1
ATOM 835 O O . TYR B 1 41 ? -8.084 33.864 19.843 1.00 41.46 41 TYR B O 1
ATOM 844 N N . ASP B 1 42 ? -9.657 32.790 21.021 1.00 43.22 42 ASP B N 1
ATOM 845 C CA . ASP B 1 42 ? -9.412 31.533 20.324 1.00 46.11 42 ASP B CA 1
ATOM 846 C C . ASP B 1 42 ? -9.739 31.648 18.838 1.00 43.31 42 ASP B C 1
ATOM 847 O O . ASP B 1 42 ? -9.144 30.954 18.013 1.00 38.68 42 ASP B O 1
ATOM 852 N N . PHE B 1 43 ? -10.681 32.524 18.498 1.00 35.39 43 PHE B N 1
ATOM 853 C CA . PHE B 1 43 ? -10.965 32.803 17.099 1.00 38.80 43 PHE B CA 1
ATOM 854 C C . PHE B 1 43 ? -9.741 33.451 16.457 1.00 35.53 43 PHE B C 1
ATOM 855 O O . PHE B 1 43 ? -9.265 33.022 15.403 1.00 35.14 43 PHE B O 1
ATOM 863 N N . LYS B 1 44 ? -9.235 34.497 17.099 1.00 31.25 44 LYS B N 1
ATOM 864 C CA . LYS B 1 44 ? -8.042 35.166 16.599 1.00 35.09 44 LYS B CA 1
ATOM 865 C C . LYS B 1 44 ? -6.829 34.236 16.582 1.00 35.69 44 LYS B C 1
ATOM 866 O O . LYS B 1 44 ? -5.978 34.346 15.703 1.00 32.47 44 LYS B O 1
ATOM 872 N N . MET B 1 45 ? -6.741 33.320 17.541 1.00 32.62 45 MET B N 1
ATOM 873 C CA . MET B 1 45 ? -5.635 32.360 17.543 1.00 37.57 45 MET B CA 1
ATOM 874 C C . MET B 1 45 ? -5.738 31.415 16.357 1.00 34.99 45 MET B C 1
ATOM 875 O O . MET B 1 45 ? -4.731 31.022 15.764 1.00 35.51 45 MET B O 1
ATOM 880 N N . ASN B 1 46 ? -6.964 31.041 16.022 1.00 38.46 46 ASN B N 1
ATOM 881 C CA . ASN B 1 46 ? -7.205 30.182 14.877 1.00 40.65 46 ASN B CA 1
ATOM 882 C C . ASN B 1 46 ? -6.764 30.897 13.617 1.00 31.09 46 ASN B C 1
ATOM 883 O O . ASN B 1 46 ? -6.079 30.321 12.774 1.00 29.93 46 ASN B O 1
ATOM 888 N N . GLN B 1 47 ? -7.165 32.162 13.504 1.00 27.01 47 GLN B N 1
ATOM 889 C CA . GLN B 1 47 ? -6.743 33.011 12.395 1.00 27.47 47 GLN B CA 1
ATOM 890 C C . GLN B 1 47 ? -5.229 33.112 12.374 1.00 29.96 47 GLN B C 1
ATOM 891 O O . GLN B 1 47 ? -4.610 33.028 11.309 1.00 24.55 47 GLN B O 1
ATOM 897 N N . GLN B 1 48 ? -4.637 33.296 13.551 1.00 28.87 48 GLN B N 1
ATOM 898 C CA . GLN B 1 48 ? -3.180 33.403 13.663 1.00 33.44 48 GLN B CA 1
ATOM 899 C C . GLN B 1 48 ? -2.515 32.139 13.136 1.00 29.49 48 GLN B C 1
ATOM 900 O O . GLN B 1 48 ? -1.490 32.206 12.437 1.00 29.01 48 GLN B O 1
ATOM 906 N N . LEU B 1 49 ? -3.093 30.988 13.471 1.00 28.54 49 LEU B N 1
ATOM 907 C CA . LEU B 1 49 ? -2.547 29.709 13.028 1.00 31.28 49 LEU B CA 1
ATOM 908 C C . LEU B 1 49 ? -2.503 29.674 11.511 1.00 27.55 49 LEU B C 1
ATOM 909 O O . LEU B 1 49 ? -1.503 29.260 10.919 1.00 27.42 49 LEU B O 1
ATOM 914 N N . ALA B 1 50 ? -3.594 30.110 10.887 1.00 22.49 50 ALA B N 1
ATOM 915 C CA . ALA B 1 50 ? -3.706 30.106 9.433 1.00 26.22 50 ALA B CA 1
ATOM 916 C C . ALA B 1 50 ? -2.684 31.055 8.796 1.00 23.42 50 ALA B C 1
ATOM 917 O O . ALA B 1 50 ? -2.059 30.722 7.779 1.00 21.88 50 ALA B O 1
ATOM 919 N N . GLU B 1 51 ? -2.529 32.238 9.390 1.00 21.47 51 GLU B N 1
ATOM 920 C CA . GLU B 1 51 ? -1.543 33.200 8.902 1.00 17.03 51 GLU B CA 1
ATOM 921 C C . GLU B 1 51 ? -0.137 32.601 8.984 1.00 23.81 51 GLU B C 1
ATOM 922 O O . GLU B 1 51 ? 0.640 32.695 8.035 1.00 20.13 51 GLU B O 1
ATOM 928 N N . MET B 1 52 ? 0.177 31.967 10.108 1.00 20.11 52 MET B N 1
ATOM 929 C CA . MET B 1 52 ? 1.468 31.300 10.262 1.00 25.16 52 MET B CA 1
ATOM 930 C C . MET B 1 52 ? 1.664 30.184 9.226 1.00 24.49 52 MET B C 1
ATOM 931 O O . MET B 1 52 ? 2.779 29.950 8.774 1.00 21.24 52 MET B O 1
ATOM 936 N N . GLN B 1 53 ? 0.594 29.480 8.859 1.00 23.42 53 GLN B N 1
ATOM 937 C CA . GLN B 1 53 ? 0.707 28.413 7.849 1.00 24.83 53 GLN B CA 1
ATOM 938 C C . GLN B 1 53 ? 1.007 29.010 6.478 1.00 24.14 53 GLN B C 1
ATOM 939 O O . GLN B 1 53 ? 1.766 28.437 5.683 1.00 20.85 53 GLN B O 1
ATOM 945 N N . GLN B 1 54 ? 0.415 30.169 6.214 1.00 20.76 54 GLN B N 1
ATOM 946 C CA . GLN B 1 54 ? 0.699 30.938 5.002 1.00 22.41 54 GLN B CA 1
ATOM 947 C C . GLN B 1 54 ? 2.162 31.352 4.924 1.00 23.09 54 GLN B C 1
ATOM 948 O O . GLN B 1 54 ? 2.792 31.235 3.879 1.00 23.51 54 GLN B O 1
ATOM 954 N N . ILE B 1 55 ? 2.685 31.857 6.031 1.00 22.10 55 ILE B N 1
ATOM 955 C CA . ILE B 1 55 ? 4.074 32.265 6.105 1.00 20.78 55 ILE B CA 1
ATOM 956 C C . ILE B 1 55 ? 4.994 31.064 5.893 1.00 21.49 55 ILE B C 1
ATOM 957 O O . ILE B 1 55 ? 5.945 31.151 5.142 1.00 22.40 55 ILE B O 1
ATOM 962 N N . ARG B 1 56 ? 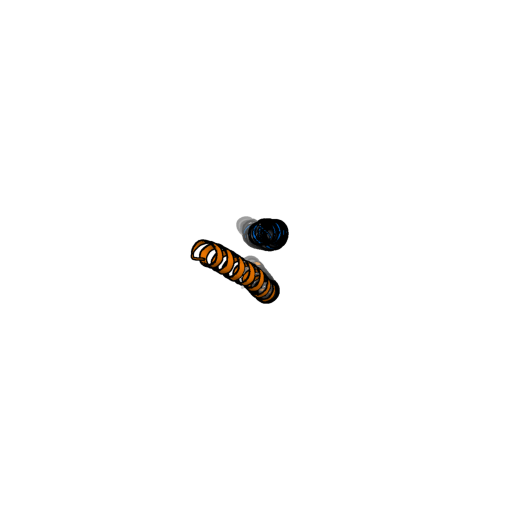4.682 29.954 6.553 1.00 17.95 56 ARG B N 1
ATOM 963 C CA . ARG B 1 56 ? 5.443 28.711 6.416 1.00 24.26 56 ARG B CA 1
ATOM 964 C C . ARG B 1 56 ? 5.480 28.248 4.962 1.00 22.34 56 ARG B C 1
ATOM 965 O O . ARG B 1 56 ? 6.535 27.912 4.437 1.00 19.36 56 ARG B O 1
ATOM 973 N N . ASN B 1 57 ? 4.316 28.186 4.323 1.00 21.13 57 ASN B N 1
ATOM 974 C CA . ASN B 1 57 ? 4.265 27.812 2.917 1.00 23.56 57 ASN B CA 1
ATOM 975 C C . ASN B 1 57 ? 5.174 28.677 2.033 1.00 24.65 57 ASN B C 1
ATOM 976 O O . ASN B 1 57 ? 5.928 28.150 1.219 1.00 22.88 57 ASN B O 1
ATOM 981 N N . THR B 1 58 ? 5.110 29.995 2.201 1.00 21.01 58 THR B N 1
ATOM 982 C CA . THR B 1 58 ? 5.944 30.919 1.438 1.00 22.03 58 THR B CA 1
ATOM 983 C C . THR B 1 58 ? 7.424 30.674 1.700 1.00 23.86 58 THR B C 1
ATOM 984 O O . THR B 1 58 ? 8.227 30.641 0.771 1.00 20.37 58 THR B O 1
ATOM 988 N N . VAL B 1 59 ? 7.785 30.508 2.965 1.00 21.00 59 VAL B N 1
ATOM 989 C CA . VAL B 1 59 ? 9.172 30.246 3.322 1.00 20.25 59 VAL B CA 1
ATOM 990 C C . VAL B 1 59 ? 9.668 28.957 2.666 1.00 19.25 59 VAL B C 1
ATOM 991 O O . VAL B 1 59 ? 10.755 28.921 2.075 1.00 18.30 59 VAL B O 1
ATOM 995 N N . TYR B 1 60 ? 8.872 27.894 2.743 1.00 17.28 60 TYR B N 1
ATOM 996 C CA . TYR B 1 60 ? 9.304 26.647 2.138 1.00 16.31 60 TYR B CA 1
ATOM 997 C C . TYR B 1 60 ? 9.415 26.715 0.616 1.00 17.42 60 TYR B C 1
ATOM 998 O O . TYR B 1 60 ? 10.345 26.135 0.042 1.00 18.55 60 TYR B O 1
ATOM 1007 N N . GLU B 1 61 ? 8.490 27.408 -0.039 1.00 16.31 61 GLU B N 1
ATOM 1008 C CA . GLU B 1 61 ? 8.556 27.541 -1.495 1.00 18.17 61 GLU B CA 1
ATOM 1009 C C . GLU B 1 61 ? 9.809 28.316 -1.855 1.00 23.29 61 GLU B C 1
ATOM 1010 O O . GLU B 1 61 ? 10.503 27.981 -2.804 1.00 21.10 61 GLU B O 1
ATOM 1016 N N . ARG B 1 62 ? 10.058 29.386 -1.109 1.00 18.60 62 ARG B N 1
ATOM 1017 C CA . ARG B 1 62 ? 11.216 30.233 -1.377 1.00 20.96 62 ARG B CA 1
ATOM 1018 C C . ARG B 1 62 ? 12.507 29.495 -1.079 1.00 20.00 62 ARG B C 1
ATOM 1019 O O . ARG B 1 62 ? 13.511 29.749 -1.710 1.00 19.35 62 ARG B O 1
ATOM 1027 N N . GLU B 1 63 ? 12.486 28.621 -0.083 1.00 20.23 63 GLU B N 1
ATOM 1028 C CA . GLU B 1 63 ? 13.682 27.879 0.290 1.00 24.03 63 GLU B CA 1
ATOM 1029 C C . GLU B 1 63 ? 14.051 26.877 -0.799 1.00 18.40 63 GLU B C 1
ATOM 1030 O O . GLU B 1 63 ? 15.220 26.623 -1.050 1.00 21.42 63 GLU B O 1
ATOM 1036 N N . LEU B 1 64 ? 13.049 26.304 -1.447 1.00 20.29 64 LEU B N 1
ATOM 1037 C CA . LEU B 1 64 ? 13.324 25.397 -2.550 1.00 21.28 64 LEU B CA 1
ATOM 1038 C C . LEU B 1 64 ? 14.061 26.148 -3.650 1.00 21.38 64 LEU B C 1
ATOM 1039 O O . LEU B 1 64 ? 15.113 25.707 -4.107 1.00 15.99 64 LEU B O 1
ATOM 1044 N N . THR B 1 65 ? 13.516 27.278 -4.066 1.00 19.81 65 THR B N 1
ATOM 1045 C CA . THR B 1 65 ? 14.174 28.113 -5.060 1.00 18.46 65 THR B CA 1
ATOM 1046 C C . THR B 1 65 ? 15.614 28.450 -4.659 1.00 19.57 65 THR B C 1
ATOM 1047 O O . THR B 1 65 ? 16.519 28.384 -5.479 1.00 21.35 65 THR B O 1
ATOM 1051 N N . HIS B 1 66 ? 15.803 28.819 -3.395 1.00 19.18 66 HIS B N 1
ATOM 1052 C CA . HIS B 1 66 ? 17.112 29.190 -2.871 1.00 22.56 66 HIS B CA 1
ATOM 1053 C C . HIS B 1 66 ? 18.061 27.992 -2.909 1.00 19.32 66 HIS B C 1
ATOM 1054 O O . HIS B 1 66 ? 19.219 28.115 -3.317 1.00 18.04 66 HIS B O 1
ATOM 1061 N N . ARG B 1 67 ? 17.572 26.821 -2.522 1.00 17.55 67 ARG B N 1
ATOM 1062 C CA . ARG B 1 67 ? 18.441 25.647 -2.481 1.00 15.23 67 ARG B CA 1
ATOM 1063 C C . ARG B 1 67 ? 18.912 25.254 -3.863 1.00 19.79 67 ARG B C 1
ATOM 1064 O O . ARG B 1 67 ? 20.061 24.871 -4.040 1.00 17.31 67 ARG B O 1
ATOM 1072 N N . LYS B 1 68 ? 18.022 25.336 -4.838 1.00 14.38 68 LYS B N 1
ATOM 1073 C CA . LYS B 1 68 ? 18.387 25.002 -6.202 1.00 17.56 68 LYS B CA 1
ATOM 1074 C C . LYS B 1 68 ? 19.417 25.979 -6.745 1.00 19.53 68 LYS B C 1
ATOM 1075 O O . LYS B 1 68 ? 20.393 25.576 -7.371 1.00 17.44 68 LYS B O 1
ATOM 1081 N N . MET B 1 69 ? 19.207 27.267 -6.497 1.00 19.09 69 MET B N 1
ATOM 1082 C CA . MET B 1 69 ? 20.134 28.266 -6.988 1.00 20.33 69 MET B CA 1
ATOM 1083 C C . MET B 1 69 ? 21.476 28.118 -6.301 1.00 17.29 69 MET B C 1
ATOM 1084 O O . MET B 1 69 ? 22.498 28.141 -6.953 1.00 18.94 69 MET B O 1
ATOM 1089 N N . LYS B 1 70 ? 21.472 27.937 -4.985 1.00 15.90 70 LYS B N 1
ATOM 1090 C CA . LYS B 1 70 ? 22.725 27.748 -4.260 1.00 17.51 70 LYS B CA 1
ATOM 1091 C C . LYS B 1 70 ? 23.483 26.501 -4.732 1.00 17.73 70 LYS B C 1
ATOM 1092 O O . LYS B 1 70 ? 24.708 26.514 -4.892 1.00 16.43 70 LYS B O 1
ATOM 1098 N N . ASP B 1 71 ? 22.740 25.430 -4.964 1.00 19.71 71 ASP B N 1
ATOM 1099 C CA . ASP B 1 71 ? 23.316 24.184 -5.425 1.00 19.58 71 ASP B CA 1
ATOM 1100 C C . ASP B 1 71 ? 23.998 24.366 -6.774 1.00 16.61 71 ASP B C 1
ATOM 1101 O O . ASP B 1 71 ? 25.094 23.867 -6.991 1.00 17.84 71 ASP B O 1
ATOM 1106 N N . ALA B 1 72 ? 23.347 25.093 -7.677 1.00 18.01 72 ALA B N 1
ATOM 1107 C CA . ALA B 1 72 ? 23.897 25.264 -9.013 1.00 17.99 72 ALA B CA 1
ATOM 1108 C C . ALA B 1 72 ? 25.185 26.085 -8.975 1.00 17.85 72 ALA B C 1
ATOM 1109 O O . ALA B 1 72 ? 26.138 25.785 -9.689 1.00 18.02 72 ALA B O 1
ATOM 1111 N N . TYR B 1 73 ? 25.200 27.138 -8.169 1.00 18.59 73 TYR B N 1
ATOM 1112 C CA . TYR B 1 73 ? 26.425 27.939 -8.003 1.00 19.07 73 TYR B CA 1
ATOM 1113 C C . TYR B 1 73 ? 27.528 27.077 -7.390 1.00 19.12 73 TYR B C 1
ATOM 1114 O O . TYR B 1 73 ? 28.693 27.106 -7.836 1.00 18.63 73 TYR B O 1
ATOM 1123 N N . GLU B 1 74 ? 27.181 26.305 -6.365 1.00 19.04 74 GLU B N 1
ATOM 1124 C CA . GLU B 1 74 ? 28.189 25.499 -5.674 1.00 21.29 74 GLU B CA 1
ATOM 1125 C C . GLU B 1 74 ? 28.723 24.414 -6.574 1.00 19.74 74 GLU B C 1
ATOM 1126 O O . GLU B 1 74 ? 29.899 24.062 -6.487 1.00 16.59 74 GLU B O 1
ATOM 1132 N N . GLU B 1 75 ? 27.865 23.871 -7.427 1.00 16.72 75 GLU B N 1
ATOM 1133 C CA . GLU B 1 75 ? 28.283 22.776 -8.309 1.00 21.40 75 GLU B CA 1
ATOM 1134 C C . GLU B 1 75 ? 29.209 23.314 -9.390 1.00 21.94 75 GLU B C 1
ATOM 1135 O O . GLU B 1 75 ? 30.212 22.691 -9.722 1.00 17.26 75 GLU B O 1
ATOM 1141 N N . GLU B 1 76 ? 28.873 24.481 -9.927 1.00 18.47 76 GLU B N 1
ATOM 1142 C CA . GLU B 1 76 ? 29.752 25.128 -10.884 1.00 19.05 76 GLU B CA 1
ATOM 1143 C C . GLU B 1 76 ? 31.122 25.458 -10.257 1.00 22.27 76 GLU B C 1
ATOM 1144 O O . GLU B 1 76 ? 32.176 25.226 -10.866 1.00 20.28 76 GLU B O 1
ATOM 1150 N N . ILE B 1 77 ? 31.111 25.947 -9.021 1.00 19.47 77 ILE B N 1
ATOM 1151 C CA . ILE B 1 77 ? 32.364 26.275 -8.318 1.00 19.89 77 ILE B CA 1
ATOM 1152 C C . ILE B 1 77 ? 33.188 25.004 -8.071 1.00 20.28 77 ILE B C 1
ATOM 1153 O O . ILE B 1 77 ? 34.406 25.005 -8.239 1.00 21.86 77 ILE B O 1
ATOM 1158 N N . LYS B 1 78 ? 32.520 23.924 -7.677 1.00 19.37 78 LYS B N 1
ATOM 1159 C CA . LYS B 1 78 ? 33.179 22.642 -7.439 1.00 19.27 78 LYS B CA 1
ATOM 1160 C C . LYS B 1 78 ? 33.858 22.165 -8.711 1.00 23.12 78 LYS B C 1
ATOM 1161 O O . LYS B 1 78 ? 35.013 21.772 -8.687 1.00 19.67 78 LYS B O 1
ATOM 1167 N N . HIS B 1 79 ? 33.136 22.225 -9.826 1.00 18.94 79 HIS B N 1
ATOM 1168 C CA . HIS B 1 79 ? 33.671 21.794 -11.119 1.00 22.99 79 HIS B CA 1
ATOM 1169 C C . HIS B 1 79 ? 34.861 22.640 -11.589 1.00 20.38 79 HIS B C 1
ATOM 1170 O O . HIS B 1 79 ? 35.854 22.101 -12.083 1.00 25.05 79 HIS B O 1
ATOM 1177 N N . LEU B 1 80 ? 34.750 23.955 -11.449 1.00 20.22 80 LEU B N 1
ATOM 1178 C CA . LEU B 1 80 ? 35.854 24.854 -11.767 1.00 24.28 80 LEU B CA 1
ATOM 1179 C C . LEU B 1 80 ? 37.106 24.521 -10.946 1.00 24.93 80 LEU B C 1
ATOM 1180 O O . LEU B 1 80 ? 38.203 24.399 -11.498 1.00 24.27 80 LEU B O 1
ATOM 1185 N N . LYS B 1 81 ? 36.946 24.372 -9.631 1.00 20.60 81 LYS B N 1
ATOM 1186 C CA . LYS B 1 81 ? 38.067 24.033 -8.749 1.00 24.33 81 LYS B CA 1
ATOM 1187 C C . LYS B 1 81 ? 38.712 22.705 -9.114 1.00 28.36 81 LYS B C 1
ATOM 1188 O O . LYS B 1 81 ? 39.934 22.566 -9.062 1.00 28.06 81 LYS B O 1
ATOM 1194 N N . LEU B 1 82 ? 37.886 21.724 -9.468 1.00 21.88 82 LEU B N 1
ATOM 1195 C CA . LEU B 1 82 ? 38.395 20.417 -9.885 1.00 23.52 82 LEU B CA 1
ATOM 1196 C C . LEU B 1 82 ? 39.214 20.577 -11.165 1.00 27.70 82 LEU B C 1
ATOM 1197 O O . LEU B 1 82 ? 40.283 19.970 -11.318 1.00 27.65 82 LEU B O 1
ATOM 1202 N N . GLY B 1 83 ? 38.709 21.396 -12.080 1.00 26.24 83 GLY B N 1
ATOM 1203 C CA . GLY B 1 83 ? 39.408 21.700 -13.315 1.00 24.81 83 GLY B CA 1
ATOM 1204 C C . GLY B 1 83 ? 40.757 22.357 -13.068 1.00 30.32 83 GLY B C 1
ATOM 1205 O O . GLY B 1 83 ? 41.761 22.025 -13.707 1.00 27.96 83 GLY B O 1
ATOM 1206 N N . LEU B 1 84 ? 40.795 23.296 -12.132 1.00 28.30 84 LEU B N 1
ATOM 1207 C CA . LEU B 1 84 ? 42.065 23.916 -11.767 1.00 28.49 84 LEU B CA 1
ATOM 1208 C C . LEU B 1 84 ? 43.024 22.910 -11.143 1.00 33.08 84 LEU B C 1
ATOM 1209 O O . LEU B 1 84 ? 44.232 22.922 -11.412 1.00 29.61 84 LEU B O 1
ATOM 1214 N N . GLU B 1 85 ? 42.503 22.034 -10.298 1.00 28.92 85 GLU B N 1
ATOM 1215 C CA . GLU B 1 85 ? 43.381 21.086 -9.638 1.00 33.02 85 GLU B CA 1
ATOM 1216 C C . GLU B 1 85 ? 43.919 20.115 -10.678 1.00 37.14 85 GLU B C 1
ATOM 1217 O O . GLU B 1 85 ? 45.076 19.711 -10.625 1.00 37.06 85 GLU B O 1
ATOM 1223 N N . GLN B 1 86 ? 43.079 19.791 -11.652 1.00 31.66 86 GLN B N 1
ATOM 1224 C CA . GLN B 1 86 ? 43.443 18.890 -12.733 1.00 37.28 86 GLN B CA 1
ATOM 1225 C C . GLN B 1 86 ? 44.509 19.516 -13.630 1.00 37.50 86 GLN B C 1
ATOM 1226 O O . GLN B 1 86 ? 45.475 18.856 -14.021 1.00 42.82 86 GLN B O 1
ATOM 1232 N N . ARG B 1 87 ? 44.314 20.788 -13.963 1.00 32.90 87 ARG B N 1
ATOM 1233 C CA . ARG B 1 87 ? 45.271 21.558 -14.754 1.00 39.38 87 ARG B CA 1
ATOM 1234 C C . ARG B 1 87 ? 46.619 21.567 -14.051 1.00 45.83 87 ARG B C 1
ATOM 1235 O O . ARG B 1 87 ? 47.678 21.597 -14.686 1.00 45.06 87 ARG B O 1
ATOM 1243 N N . ASP B 1 88 ? 46.564 21.532 -12.725 1.00 41.54 88 ASP B N 1
ATOM 1244 C CA . ASP B 1 88 ? 47.759 21.568 -11.899 1.00 40.72 88 ASP B CA 1
ATOM 1245 C C . ASP B 1 88 ? 48.397 20.191 -11.790 1.00 46.88 88 ASP B C 1
ATOM 1246 O O . ASP B 1 88 ? 49.475 20.041 -11.222 1.00 48.02 88 ASP B O 1
ATOM 1251 N N . HIS B 1 89 ? 47.714 19.181 -12.314 1.00 44.77 89 HIS B N 1
ATOM 1252 C CA . HIS B 1 89 ? 48.277 17.841 -12.361 1.00 48.17 89 HIS B CA 1
ATOM 1253 C C . HIS B 1 89 ? 48.956 17.660 -13.705 1.00 51.52 89 HIS B C 1
ATOM 1254 O O . HIS B 1 89 ? 50.035 17.080 -13.790 1.00 49.90 89 HIS B O 1
ATOM 1261 N N . GLN B 1 90 ? 48.313 18.143 -14.760 1.00 49.06 90 GLN B N 1
ATOM 1262 C CA . GLN B 1 90 ? 49.022 18.359 -16.003 1.00 56.86 90 GLN B CA 1
ATOM 1263 C C . GLN B 1 90 ? 50.101 19.415 -15.761 1.00 56.34 90 GLN B C 1
ATOM 1264 O O . GLN B 1 90 ? 50.363 20.268 -16.603 1.00 61.96 90 GLN B O 1
#